Protein AF-A0A932D0V6-F1 (afdb_monomer)

Solvent-accessible surface area (backbone atoms only — not comparable to full-atom values): 9710 Å² total; per-residue (Å²): 139,84,83,83,80,82,81,81,79,79,81,85,66,82,75,79,81,77,83,69,86,73,83,61,62,88,63,63,63,62,24,34,44,41,56,35,46,32,45,41,44,76,74,48,19,47,53,93,58,14,42,35,91,90,36,85,55,42,32,50,27,53,70,45,30,67,93,70,82,57,85,90,52,41,68,46,78,65,49,71,70,41,49,50,51,30,48,56,33,46,35,64,28,35,39,83,35,63,94,60,5,53,64,57,27,31,43,22,23,60,92,64,67,29,34,93,43,71,64,22,77,76,69,75,57,75,44,81,28,68,44,79,82,38,68,52,53,42,42,48,41,31,40,52,71,69,69,49,69,53,60,96,80,61,59,72,72,60,71,79,72,135

Foldseek 3Di:
DDDDDDDDDPPPDDDPPDPPDDDQDDFDLLLCLFQQLQLCQVQPQACVAQCDPPHLQHAQAQLGRAPDDDPVCSRPGHDPVRSVVNVVSLSNQLPPAQLRRLNLQDQEFVVQVHDDHVVCVVPVDTGSHDHCPPSSSVSSRCRSVNNGDRPPPGDRHDDDDD

Sequence (162 aa):
MNRALALTVLLGGCAPASNDPVDVPMLDLAAFRCSVQPVLAKRCAFLACHGSALRPLRVYAPNRLRLGGEPTERDRPPSDVELEANYDRARALATGGPEEALLVRKPLDVTAGGLFHRGQEMFGGDDVFVSRDDPGYRLLVAWIEDEEHPPDDCVPTDEVGP

Structure (mmCIF, N/CA/C/O backbone):
data_AF-A0A932D0V6-F1
#
_entry.id   AF-A0A932D0V6-F1
#
loop_
_atom_site.group_PDB
_atom_site.id
_atom_site.type_symbol
_atom_site.label_atom_id
_atom_site.label_alt_id
_atom_site.label_comp_id
_atom_site.label_asym_id
_atom_site.label_entity_id
_atom_site.label_seq_id
_atom_site.pdbx_PDB_ins_code
_atom_site.Cartn_x
_atom_site.Cartn_y
_atom_site.Cartn_z
_atom_site.occupancy
_atom_site.B_iso_or_equiv
_atom_site.auth_seq_id
_atom_site.auth_comp_id
_atom_site.auth_asym_id
_atom_site.auth_atom_id
_atom_site.pdbx_PDB_model_num
ATOM 1 N N . MET A 1 1 ? -26.386 44.750 50.898 1.00 40.84 1 MET A N 1
ATOM 2 C CA . MET A 1 1 ? -25.600 43.501 50.784 1.00 40.84 1 MET A CA 1
ATOM 3 C C . MET A 1 1 ? -25.697 43.013 49.344 1.00 40.84 1 MET A C 1
ATOM 5 O O . MET A 1 1 ? -26.647 42.317 49.026 1.00 40.84 1 MET A O 1
ATOM 9 N N . ASN A 1 2 ? -24.763 43.406 48.472 1.00 39.69 2 ASN A N 1
ATOM 10 C CA . ASN A 1 2 ? -24.727 42.939 47.080 1.00 39.69 2 ASN A CA 1
ATOM 11 C C . ASN A 1 2 ? -23.552 41.975 46.922 1.00 39.69 2 ASN A C 1
ATOM 13 O O . ASN A 1 2 ? -22.397 42.388 46.998 1.00 39.69 2 ASN A O 1
ATOM 17 N N . ARG A 1 3 ? -23.850 40.687 46.740 1.00 52.91 3 ARG A N 1
ATOM 18 C CA . ARG A 1 3 ? -22.858 39.672 46.380 1.00 52.91 3 ARG A CA 1
ATOM 19 C C . ARG A 1 3 ? -22.730 39.654 44.860 1.00 52.91 3 ARG A C 1
ATOM 21 O O . ARG A 1 3 ? -23.667 39.257 44.176 1.00 52.91 3 ARG A O 1
ATOM 28 N N . ALA A 1 4 ? -21.590 40.106 44.348 1.00 52.50 4 ALA A N 1
ATOM 29 C CA . ALA A 1 4 ? -21.220 39.907 42.955 1.00 52.50 4 ALA A CA 1
ATOM 30 C C . ALA A 1 4 ? -20.883 38.423 42.744 1.00 52.50 4 ALA A C 1
ATOM 32 O O . ALA A 1 4 ? -20.001 37.882 43.411 1.00 52.50 4 ALA A O 1
ATOM 33 N N . LEU A 1 5 ? -21.617 37.765 41.848 1.00 56.97 5 LEU A N 1
ATOM 34 C CA . LEU A 1 5 ? -21.316 36.418 41.379 1.00 56.97 5 LEU A CA 1
ATOM 35 C C . LEU A 1 5 ? -20.252 36.550 40.279 1.00 56.97 5 LEU A C 1
ATOM 37 O O . LEU A 1 5 ? -20.529 37.106 39.218 1.00 56.97 5 LEU A O 1
ATOM 41 N N . ALA A 1 6 ? -19.028 36.097 40.542 1.00 52.78 6 ALA A N 1
ATOM 42 C CA . ALA A 1 6 ? -17.988 36.019 39.523 1.00 52.78 6 ALA A CA 1
ATOM 43 C C . ALA A 1 6 ? -18.230 34.768 38.666 1.00 52.78 6 ALA A C 1
ATOM 45 O O . ALA A 1 6 ? -18.163 33.645 39.161 1.00 52.78 6 ALA A O 1
ATOM 46 N N . LEU A 1 7 ? -18.552 34.977 37.390 1.00 62.50 7 LEU A N 1
ATOM 47 C CA . LEU A 1 7 ? -18.726 33.923 36.397 1.00 62.50 7 LEU A CA 1
ATOM 48 C C . LEU A 1 7 ? -17.346 33.552 35.834 1.00 62.50 7 LEU A C 1
ATOM 50 O O . LEU A 1 7 ? -16.771 34.298 35.042 1.00 62.50 7 LEU A O 1
ATOM 54 N N . THR A 1 8 ? -16.786 32.425 36.269 1.00 65.56 8 THR A N 1
ATOM 55 C CA . THR A 1 8 ? -15.531 31.893 35.724 1.00 65.56 8 THR A CA 1
ATOM 56 C C . THR A 1 8 ? -15.817 31.206 34.389 1.00 65.56 8 THR A C 1
ATOM 58 O O . THR A 1 8 ? -16.350 30.101 34.349 1.00 65.56 8 THR A O 1
ATOM 61 N N . VAL A 1 9 ? -15.480 31.872 33.285 1.00 65.62 9 VAL A N 1
ATOM 62 C CA . VAL A 1 9 ? -15.472 31.275 31.943 1.00 65.62 9 VAL A CA 1
ATOM 63 C C . VAL A 1 9 ? -14.278 30.322 31.863 1.00 65.62 9 VAL A C 1
ATOM 65 O O . VAL A 1 9 ? -13.128 30.756 31.877 1.00 65.62 9 VAL A O 1
ATOM 68 N N . LEU A 1 10 ? -14.548 29.017 31.815 1.00 63.00 10 LEU A N 1
ATOM 69 C CA . LEU A 1 10 ? -13.541 27.999 31.521 1.00 63.00 10 LEU A CA 1
ATOM 70 C C . LEU A 1 10 ? -13.122 28.138 30.052 1.00 63.00 10 LEU A C 1
ATOM 72 O O . LEU A 1 10 ? -13.896 27.861 29.138 1.00 63.00 10 LEU A O 1
ATOM 76 N N . LEU A 1 11 ? -11.885 28.587 29.846 1.00 61.69 11 LEU A N 1
ATOM 77 C CA . LEU A 1 11 ? -11.184 28.584 28.566 1.00 61.69 11 LEU A CA 1
ATOM 78 C C . LEU A 1 11 ? -10.918 27.131 28.139 1.00 61.69 11 LEU A C 1
ATOM 80 O O . LEU A 1 11 ? -9.845 26.588 28.387 1.00 61.69 11 LEU A O 1
ATOM 84 N N . GLY A 1 12 ? -11.896 26.492 27.496 1.00 60.19 12 GLY A N 1
ATOM 85 C CA . GLY A 1 12 ? -11.677 25.290 26.691 1.00 60.19 12 GLY A CA 1
ATOM 86 C C . GLY A 1 12 ? -10.935 25.664 25.409 1.00 60.19 12 GLY A C 1
ATOM 87 O O . GLY A 1 12 ? -11.544 25.774 24.350 1.00 60.19 12 GLY A O 1
ATOM 88 N N . GLY A 1 13 ? -9.641 25.966 25.525 1.00 64.94 13 GLY A N 1
ATOM 89 C CA . GLY A 1 13 ? -8.776 26.245 24.382 1.00 64.94 13 GLY A CA 1
ATOM 90 C C . GLY A 1 13 ? -8.432 24.961 23.630 1.00 64.94 13 GLY A C 1
ATOM 91 O O . GLY A 1 13 ? -8.242 23.915 24.249 1.00 64.94 13 GLY A O 1
ATOM 92 N N . CYS A 1 14 ? -8.349 25.043 22.300 1.00 70.44 14 CYS A N 1
ATOM 93 C CA . CYS A 1 14 ? -7.846 23.967 21.450 1.00 70.44 14 CYS A CA 1
ATOM 94 C C . CYS A 1 14 ? -6.512 23.451 22.003 1.00 70.44 14 CYS A C 1
ATOM 96 O O . CYS A 1 14 ? -5.567 24.230 22.144 1.00 70.44 14 CYS A O 1
ATOM 98 N N . ALA A 1 15 ? -6.424 22.153 22.300 1.00 69.12 15 ALA A N 1
ATOM 99 C CA . ALA A 1 15 ? -5.126 21.536 22.518 1.00 69.12 15 ALA A CA 1
ATOM 100 C C . ALA A 1 15 ? -4.288 21.754 21.244 1.00 69.12 15 ALA A C 1
ATOM 102 O O . ALA A 1 15 ? -4.819 21.568 20.142 1.00 69.12 15 ALA A O 1
ATOM 103 N N . PRO A 1 16 ? -3.022 22.191 21.351 1.00 64.81 16 PRO A N 1
ATOM 104 C CA . PRO A 1 16 ? -2.156 22.244 20.187 1.00 64.81 16 PRO A CA 1
ATOM 105 C C . PRO A 1 16 ? -2.057 20.826 19.623 1.00 64.81 16 PRO A C 1
ATOM 107 O O . PRO A 1 16 ? -1.659 19.904 20.332 1.00 64.81 16 PRO A O 1
ATOM 110 N N . ALA A 1 17 ? -2.456 20.644 18.364 1.00 64.88 17 ALA A N 1
ATOM 111 C CA . ALA A 1 17 ? -2.116 19.430 17.641 1.00 64.88 17 ALA A CA 1
ATOM 112 C C . ALA A 1 17 ? -0.587 19.379 17.582 1.00 64.88 17 ALA A C 1
ATOM 114 O O . ALA A 1 17 ? 0.043 20.287 17.032 1.00 64.88 17 ALA A O 1
ATOM 115 N N . SER A 1 18 ? 0.007 18.379 18.227 1.00 67.94 18 SER A N 1
ATOM 116 C CA . SER A 1 18 ? 1.441 18.163 18.117 1.00 67.94 18 SER A CA 1
ATOM 117 C C . SER A 1 18 ? 1.725 17.633 16.707 1.00 67.94 18 SER A C 1
ATOM 119 O O . SER A 1 18 ? 1.013 16.768 16.199 1.00 67.94 18 SER A O 1
ATOM 121 N N . ASN A 1 19 ? 2.727 18.216 16.049 1.00 70.06 19 ASN A N 1
ATOM 122 C CA . ASN A 1 19 ? 3.315 17.685 14.816 1.00 70.06 19 ASN A CA 1
ATOM 123 C C . ASN A 1 19 ? 4.571 16.877 15.165 1.00 70.06 19 ASN A C 1
ATOM 125 O O . ASN A 1 19 ? 5.554 16.903 14.419 1.00 70.06 19 ASN A O 1
ATOM 129 N N . ASP A 1 20 ? 4.582 16.246 16.340 1.00 79.31 20 ASP A N 1
ATOM 130 C CA . ASP A 1 20 ? 5.732 15.459 16.749 1.00 79.31 20 ASP A CA 1
ATOM 131 C C . ASP A 1 20 ? 5.888 14.282 15.777 1.00 79.31 20 ASP A C 1
ATOM 133 O O . ASP A 1 20 ? 4.886 13.704 15.337 1.00 79.31 20 ASP A O 1
ATOM 137 N N . PRO A 1 21 ? 7.126 13.937 15.389 1.00 75.75 21 PRO A N 1
ATOM 138 C CA . PRO A 1 21 ? 7.369 12.751 14.590 1.00 75.75 21 PRO A CA 1
ATOM 139 C C . PRO A 1 21 ? 6.74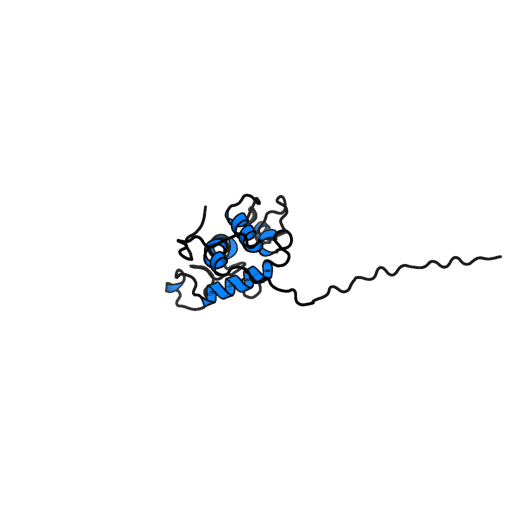4 11.528 15.265 1.00 75.75 21 PRO A C 1
ATOM 141 O O . PRO A 1 21 ? 6.986 11.271 16.442 1.00 75.75 21 PRO A O 1
ATOM 144 N N . VAL A 1 22 ? 5.939 10.786 14.510 1.00 77.44 22 VAL A N 1
ATOM 145 C CA . VAL A 1 22 ? 5.427 9.485 14.942 1.00 77.44 22 VAL A CA 1
ATOM 146 C C . VAL A 1 22 ? 6.460 8.433 14.568 1.00 77.44 22 VAL A C 1
ATOM 148 O O . VAL A 1 22 ? 6.976 8.442 13.445 1.00 77.44 22 VAL A O 1
ATOM 151 N N . ASP A 1 23 ? 6.746 7.522 15.494 1.00 84.81 23 ASP A N 1
ATOM 152 C CA . ASP A 1 23 ? 7.589 6.369 15.210 1.00 84.81 23 ASP A CA 1
ATOM 153 C C . ASP A 1 23 ? 6.920 5.494 14.146 1.00 84.81 23 ASP A C 1
ATOM 155 O O . ASP A 1 23 ? 5.807 4.989 14.313 1.00 84.81 23 ASP A O 1
ATOM 159 N N . VAL A 1 24 ? 7.604 5.337 13.015 1.00 88.31 24 VAL A N 1
ATOM 160 C CA . VAL A 1 24 ? 7.144 4.474 11.929 1.00 88.31 24 VAL A CA 1
ATOM 161 C C . VAL A 1 24 ? 7.545 3.040 12.265 1.00 88.31 24 VAL A C 1
ATOM 163 O O . VAL A 1 24 ? 8.741 2.796 12.463 1.00 88.31 24 VAL A O 1
ATOM 166 N N . PRO A 1 25 ? 6.599 2.084 12.296 1.00 88.06 25 PRO A N 1
ATOM 167 C CA . PRO A 1 25 ? 6.925 0.710 12.632 1.00 88.06 25 PRO A CA 1
ATOM 168 C C . PRO A 1 25 ? 7.926 0.127 11.627 1.00 88.06 25 PRO A C 1
ATOM 170 O O . PRO A 1 25 ? 7.943 0.467 10.435 1.00 88.06 25 PRO A O 1
ATOM 173 N N . MET A 1 26 ? 8.788 -0.749 12.130 1.00 91.69 26 MET A N 1
ATOM 174 C CA . MET A 1 26 ? 9.626 -1.609 11.307 1.00 91.69 26 MET A CA 1
ATOM 175 C C . MET A 1 26 ? 8.876 -2.928 11.144 1.00 91.69 26 MET A C 1
ATOM 177 O O . MET A 1 26 ? 8.845 -3.721 12.075 1.00 91.69 26 MET A O 1
ATOM 181 N N . LEU A 1 27 ? 8.226 -3.097 9.995 1.00 94.31 27 LEU A N 1
ATOM 182 C CA . LEU A 1 27 ? 7.437 -4.283 9.656 1.00 94.31 27 LEU A CA 1
ATOM 183 C C . LEU A 1 27 ? 8.275 -5.236 8.795 1.00 94.31 27 LEU A C 1
ATOM 185 O O . LEU A 1 27 ? 9.292 -4.834 8.226 1.00 94.31 27 LEU A O 1
ATOM 189 N N . ASP A 1 28 ? 7.865 -6.493 8.662 1.00 93.94 28 ASP A N 1
ATOM 190 C CA . ASP A 1 28 ? 8.629 -7.456 7.870 1.00 93.94 28 ASP A CA 1
ATOM 191 C C . ASP A 1 28 ? 8.633 -7.082 6.366 1.00 93.94 28 ASP A C 1
ATOM 193 O O . ASP A 1 28 ? 7.600 -7.055 5.688 1.00 93.94 28 ASP A O 1
ATOM 197 N N . LEU A 1 29 ? 9.821 -6.778 5.825 1.00 91.94 29 LEU A N 1
ATOM 198 C CA . LEU A 1 29 ? 10.030 -6.471 4.406 1.00 91.94 29 LEU A CA 1
ATOM 199 C C . LEU A 1 29 ? 9.846 -7.703 3.504 1.00 91.94 29 LEU A C 1
ATOM 201 O O . LEU A 1 29 ? 9.415 -7.561 2.358 1.00 91.94 29 LEU A O 1
ATOM 205 N N . ALA A 1 30 ? 10.178 -8.903 3.978 1.00 90.75 30 ALA A N 1
ATOM 206 C CA . ALA A 1 30 ? 9.958 -10.135 3.231 1.00 90.75 30 ALA A CA 1
ATOM 207 C C . ALA A 1 30 ? 8.456 -10.423 3.114 1.00 90.75 30 ALA A C 1
ATOM 209 O O . ALA A 1 30 ? 7.965 -10.598 1.997 1.00 90.75 30 ALA A O 1
ATOM 210 N N . ALA A 1 31 ? 7.710 -10.338 4.222 1.00 90.94 31 ALA A N 1
ATOM 211 C CA . ALA A 1 31 ? 6.247 -10.411 4.201 1.00 90.94 31 ALA A CA 1
ATOM 212 C C . ALA A 1 31 ? 5.638 -9.324 3.297 1.00 90.94 31 ALA A C 1
ATOM 214 O O . ALA A 1 31 ? 4.747 -9.600 2.492 1.00 90.94 31 ALA A O 1
ATOM 215 N N . PHE A 1 32 ? 6.177 -8.097 3.328 1.00 93.81 32 PHE A N 1
ATOM 216 C CA . PHE A 1 32 ? 5.737 -7.035 2.422 1.00 93.81 32 PHE A CA 1
ATOM 217 C C . PHE A 1 32 ? 5.902 -7.423 0.947 1.00 93.81 32 PHE A C 1
ATOM 219 O O . PHE A 1 32 ? 4.973 -7.272 0.153 1.00 93.81 32 PHE A O 1
ATOM 226 N N . ARG A 1 33 ? 7.084 -7.920 0.561 1.00 92.06 33 ARG A N 1
ATOM 227 C CA . ARG A 1 33 ? 7.392 -8.299 -0.828 1.00 92.06 33 ARG A CA 1
ATOM 228 C C . ARG A 1 33 ? 6.491 -9.426 -1.335 1.00 92.06 33 ARG A C 1
ATOM 230 O O . ARG A 1 33 ? 6.151 -9.425 -2.517 1.00 92.06 33 ARG A O 1
ATOM 237 N N . CYS A 1 34 ? 6.119 -10.346 -0.451 1.00 88.69 34 CYS A N 1
ATOM 238 C CA . CYS A 1 34 ? 5.371 -11.553 -0.781 1.00 88.69 34 CYS A CA 1
ATOM 239 C C . CYS A 1 34 ? 3.855 -11.369 -0.745 1.00 88.69 34 CYS A C 1
ATOM 241 O O . CYS A 1 34 ? 3.168 -11.794 -1.667 1.00 88.69 34 CYS A O 1
ATOM 243 N N . SER A 1 35 ? 3.343 -10.697 0.282 1.00 88.31 35 SER A N 1
ATOM 244 C CA . SER A 1 35 ? 1.908 -10.681 0.579 1.00 88.31 35 SER A CA 1
ATOM 245 C C . SER A 1 35 ? 1.278 -9.311 0.320 1.00 88.31 35 SER A C 1
ATOM 247 O O . SER A 1 35 ? 0.170 -9.216 -0.204 1.00 88.31 35 SER A O 1
ATOM 249 N N . VAL A 1 36 ? 1.992 -8.220 0.612 1.00 94.12 36 VAL A N 1
ATOM 250 C CA . VAL A 1 36 ? 1.435 -6.855 0.540 1.00 94.12 36 VAL A CA 1
ATOM 251 C C . VAL A 1 36 ? 1.632 -6.211 -0.827 1.00 94.12 36 VAL A C 1
ATOM 253 O O . VAL A 1 36 ? 0.697 -5.644 -1.398 1.00 94.12 36 VAL A O 1
ATOM 256 N N . GLN A 1 37 ? 2.840 -6.286 -1.384 1.00 94.94 37 GLN A N 1
ATOM 257 C CA . GLN A 1 37 ? 3.169 -5.675 -2.668 1.00 94.94 37 GLN A CA 1
ATOM 258 C C . GLN A 1 37 ? 2.236 -6.137 -3.803 1.00 94.94 37 GLN A C 1
ATOM 260 O O . GLN A 1 37 ? 1.811 -5.268 -4.572 1.00 94.94 37 GLN A O 1
ATOM 265 N N . PRO A 1 38 ? 1.871 -7.430 -3.936 1.00 92.38 38 PRO A N 1
ATOM 266 C CA . PRO A 1 38 ? 0.923 -7.853 -4.967 1.00 92.38 38 PRO A CA 1
ATOM 267 C C . PRO A 1 38 ? -0.456 -7.195 -4.814 1.00 92.38 38 PRO A C 1
ATOM 269 O O . PRO A 1 38 ? -1.013 -6.702 -5.798 1.00 92.38 38 PRO A O 1
ATOM 272 N N . VAL A 1 39 ? -0.967 -7.076 -3.581 1.00 94.38 39 VAL A N 1
ATOM 273 C CA . VAL A 1 39 ? -2.237 -6.386 -3.293 1.00 94.38 39 VAL A CA 1
ATOM 274 C C . VAL A 1 39 ? -2.159 -4.919 -3.724 1.00 94.38 39 VAL A C 1
ATOM 276 O O . VAL A 1 39 ? -3.026 -4.438 -4.461 1.00 94.38 39 VAL A O 1
ATOM 279 N N . LEU A 1 40 ? -1.090 -4.208 -3.342 1.00 95.88 40 LEU A N 1
ATOM 280 C CA . LEU A 1 40 ? -0.897 -2.801 -3.710 1.00 95.88 40 LEU A CA 1
ATOM 281 C C . LEU A 1 40 ? -0.740 -2.611 -5.226 1.00 95.88 40 LEU A C 1
ATOM 283 O O . LEU A 1 40 ? -1.302 -1.672 -5.797 1.00 95.88 40 LEU A O 1
ATOM 287 N N . ALA A 1 41 ? -0.002 -3.496 -5.897 1.00 93.75 41 ALA A N 1
ATOM 288 C CA . ALA A 1 41 ? 0.199 -3.450 -7.342 1.00 93.75 41 ALA A CA 1
ATOM 289 C C . ALA A 1 41 ? -1.124 -3.610 -8.108 1.00 93.75 41 ALA A C 1
ATOM 291 O O . ALA A 1 41 ? -1.405 -2.837 -9.032 1.00 93.75 41 ALA A O 1
ATOM 292 N N . LYS A 1 42 ? -1.955 -4.573 -7.699 1.00 91.25 42 LYS A N 1
ATOM 293 C CA . LYS A 1 42 ? -3.228 -4.880 -8.354 1.00 91.25 42 LYS A CA 1
ATOM 294 C C . LYS A 1 42 ? -4.296 -3.831 -8.074 1.00 91.25 42 LYS A C 1
ATOM 296 O O . LYS A 1 42 ? -4.964 -3.375 -9.003 1.00 91.25 42 LYS A O 1
ATOM 301 N N . ARG A 1 43 ? -4.445 -3.439 -6.807 1.00 92.00 43 ARG A N 1
ATOM 302 C CA . ARG A 1 43 ? -5.616 -2.690 -6.328 1.00 92.00 43 ARG A CA 1
ATOM 303 C C . ARG A 1 43 ? -5.356 -1.219 -6.029 1.00 92.00 43 ARG A C 1
ATOM 305 O O . ARG A 1 43 ? -6.302 -0.442 -5.958 1.00 92.00 43 ARG A O 1
ATOM 312 N N . CYS A 1 44 ? -4.098 -0.807 -5.878 1.00 94.44 44 CYS A N 1
ATOM 313 C CA . CYS A 1 44 ? -3.771 0.565 -5.483 1.00 94.44 44 CYS A CA 1
ATOM 314 C C . CYS A 1 44 ? -2.978 1.321 -6.552 1.00 94.44 44 CYS A C 1
ATOM 316 O O . CYS A 1 44 ? -3.179 2.520 -6.706 1.00 94.44 44 CYS A O 1
ATOM 318 N N . ALA A 1 45 ? -2.120 0.665 -7.338 1.00 94.62 45 ALA A N 1
ATOM 319 C CA . ALA A 1 45 ? -1.124 1.313 -8.202 1.00 94.62 45 ALA A CA 1
ATOM 320 C C . ALA A 1 45 ? -1.668 2.038 -9.460 1.00 94.62 45 ALA A C 1
ATOM 322 O O . ALA A 1 45 ? -0.947 2.237 -10.440 1.00 94.62 45 ALA A O 1
ATOM 323 N N . PHE A 1 46 ? -2.930 2.467 -9.468 1.00 90.31 46 PHE A N 1
ATOM 324 C CA . PHE A 1 46 ? -3.512 3.252 -10.554 1.00 90.31 46 PHE A CA 1
ATOM 325 C C . PHE A 1 46 ? -2.800 4.600 -10.710 1.00 90.31 46 PHE A C 1
ATOM 327 O O . PHE A 1 46 ? -2.746 5.406 -9.778 1.00 90.31 46 PHE A O 1
ATOM 334 N N . LEU A 1 47 ? -2.306 4.885 -11.920 1.00 91.44 47 LEU A N 1
ATOM 335 C CA . LEU A 1 47 ? -1.501 6.079 -12.210 1.00 91.44 47 LEU A CA 1
ATOM 336 C C . LEU A 1 47 ? -2.199 7.397 -11.846 1.00 91.44 47 LEU A C 1
ATOM 338 O O . LEU A 1 47 ? -1.543 8.319 -11.367 1.00 91.44 47 LEU A O 1
ATOM 342 N N . ALA A 1 48 ? -3.520 7.469 -12.027 1.00 88.19 48 ALA A N 1
ATOM 343 C CA . ALA A 1 48 ? -4.315 8.661 -11.728 1.00 88.19 48 ALA A CA 1
ATOM 344 C C . ALA A 1 48 ? -4.333 9.033 -10.231 1.00 88.19 48 ALA A C 1
ATOM 346 O O . ALA A 1 48 ? -4.490 10.208 -9.896 1.00 88.19 48 ALA A O 1
ATOM 347 N N . CYS A 1 49 ? -4.145 8.056 -9.337 1.00 90.19 49 CYS A N 1
ATOM 348 C CA . CYS A 1 49 ? -4.127 8.273 -7.891 1.00 90.19 49 CYS A CA 1
ATOM 349 C C . CYS A 1 49 ? -2.735 7.993 -7.314 1.00 90.19 49 CYS A C 1
ATOM 351 O O . CYS A 1 49 ? -2.036 8.929 -6.936 1.00 90.19 49 CYS A O 1
A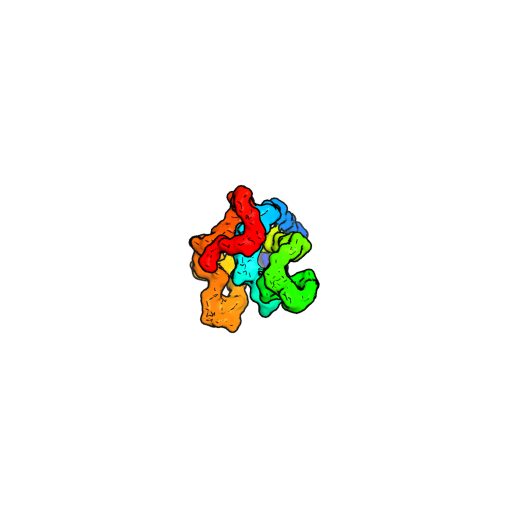TOM 353 N N . HIS A 1 50 ? -2.283 6.742 -7.308 1.00 96.12 50 HIS A N 1
ATOM 354 C CA . HIS A 1 50 ? -1.046 6.328 -6.635 1.00 96.12 50 HIS A CA 1
ATOM 355 C C . HIS A 1 50 ? 0.201 6.322 -7.538 1.00 96.12 50 HIS A C 1
ATOM 357 O O . HIS A 1 50 ? 1.264 5.867 -7.124 1.00 96.12 50 HIS A O 1
ATOM 363 N N . GLY A 1 51 ? 0.117 6.878 -8.752 1.00 93.69 51 GLY A N 1
ATOM 364 C CA . GLY A 1 51 ? 1.289 7.166 -9.594 1.00 93.69 51 GLY A CA 1
ATOM 365 C C . GLY A 1 51 ? 1.948 8.527 -9.319 1.00 93.69 51 GLY A C 1
ATOM 366 O O . GLY A 1 51 ? 3.038 8.805 -9.826 1.00 93.69 51 GLY A O 1
ATOM 367 N N . SER A 1 52 ? 1.307 9.391 -8.525 1.00 89.94 52 SER A N 1
ATOM 368 C CA . SER A 1 52 ? 1.726 10.782 -8.313 1.00 89.94 52 SER A CA 1
ATOM 369 C C . SER A 1 52 ? 2.626 10.958 -7.090 1.00 89.94 52 SER A C 1
ATOM 371 O O . SER A 1 52 ? 2.362 10.406 -6.026 1.00 89.94 52 SER A O 1
ATOM 373 N N . ALA A 1 53 ? 3.649 11.810 -7.212 1.00 89.50 53 ALA A N 1
ATOM 374 C CA . ALA A 1 53 ? 4.506 12.214 -6.093 1.00 89.50 53 ALA A CA 1
ATOM 375 C C . ALA A 1 53 ? 3.793 13.102 -5.054 1.00 89.50 53 ALA A C 1
ATOM 377 O O . ALA A 1 53 ? 4.324 13.320 -3.971 1.00 89.50 53 ALA A O 1
ATOM 378 N N . LEU A 1 54 ? 2.596 13.607 -5.370 1.00 89.88 54 LEU A N 1
ATOM 379 C CA . LEU A 1 54 ? 1.800 14.454 -4.474 1.00 89.88 54 LEU A CA 1
ATOM 380 C C . LEU A 1 54 ? 0.878 13.651 -3.544 1.00 89.88 54 LEU A C 1
ATOM 382 O O . LEU A 1 54 ? 0.154 14.242 -2.744 1.00 89.88 54 LEU A O 1
ATOM 386 N N . ARG A 1 55 ? 0.835 12.319 -3.673 1.00 90.44 55 ARG A N 1
ATOM 387 C CA . ARG A 1 55 ? 0.021 11.457 -2.810 1.00 90.44 55 ARG A CA 1
ATOM 388 C C . ARG A 1 55 ? 0.900 10.753 -1.771 1.00 90.44 55 ARG A C 1
ATOM 390 O O . ARG A 1 55 ? 2.004 10.342 -2.122 1.00 90.44 55 ARG A O 1
ATOM 397 N N . PRO A 1 56 ? 0.415 10.570 -0.526 1.00 92.88 56 PRO A N 1
ATOM 398 C CA . PRO A 1 56 ? 1.193 9.916 0.529 1.00 92.88 56 PRO A CA 1
ATOM 399 C C . PRO A 1 56 ? 1.635 8.493 0.171 1.00 92.88 56 PRO A C 1
ATOM 401 O O . PRO A 1 56 ? 2.778 8.127 0.427 1.00 92.88 56 PRO A O 1
ATOM 404 N N . LEU A 1 57 ? 0.750 7.724 -0.472 1.00 96.75 57 LEU A N 1
ATOM 405 C CA . LEU A 1 57 ? 1.062 6.405 -1.011 1.00 96.75 57 LEU A CA 1
ATOM 406 C C . LEU A 1 57 ? 1.345 6.528 -2.509 1.00 96.75 57 LEU A C 1
ATOM 408 O O . LEU A 1 57 ? 0.425 6.757 -3.296 1.00 96.75 57 LEU A O 1
ATOM 412 N N . ARG A 1 58 ? 2.606 6.370 -2.903 1.00 96.69 58 ARG A N 1
ATOM 413 C CA . ARG A 1 58 ? 3.025 6.241 -4.302 1.00 96.69 58 ARG A CA 1
ATOM 414 C C . ARG A 1 58 ? 3.488 4.807 -4.514 1.00 96.69 58 ARG A C 1
ATOM 416 O O . ARG A 1 58 ? 4.295 4.338 -3.720 1.00 96.69 58 ARG A O 1
ATOM 423 N N . VAL A 1 59 ? 2.978 4.136 -5.545 1.00 96.88 59 VAL A N 1
ATOM 424 C CA . VAL A 1 59 ? 3.211 2.700 -5.757 1.00 96.88 59 VAL A CA 1
ATOM 425 C C . VAL A 1 59 ? 3.812 2.448 -7.134 1.00 96.88 59 VAL A C 1
ATOM 427 O O . VAL A 1 59 ? 3.229 2.816 -8.156 1.00 96.88 59 VAL A O 1
ATOM 430 N N . TYR A 1 60 ? 4.967 1.791 -7.151 1.00 95.62 60 TYR A N 1
ATOM 431 C CA . TYR A 1 60 ? 5.603 1.253 -8.348 1.00 95.62 60 TYR A CA 1
ATOM 432 C C . TYR A 1 60 ? 5.133 -0.182 -8.606 1.00 95.62 60 TYR A C 1
ATOM 434 O O . TYR A 1 60 ? 5.097 -1.000 -7.686 1.00 95.62 60 TYR A O 1
ATOM 442 N N . ALA A 1 61 ? 4.769 -0.497 -9.849 1.00 94.31 61 ALA A N 1
ATOM 443 C CA . ALA A 1 61 ? 4.293 -1.828 -10.237 1.00 94.31 61 ALA A CA 1
ATOM 444 C C . ALA A 1 61 ? 4.420 -2.059 -11.759 1.00 94.31 61 ALA A C 1
ATOM 446 O O . ALA A 1 61 ? 4.471 -1.078 -12.517 1.00 94.31 61 ALA A O 1
ATOM 447 N N . PRO A 1 62 ? 4.432 -3.324 -12.230 1.00 91.69 62 PRO A N 1
ATOM 448 C CA . PRO A 1 62 ? 4.393 -3.647 -13.656 1.00 91.69 62 PRO A CA 1
ATOM 449 C C . PRO A 1 62 ? 3.228 -2.950 -14.360 1.00 91.69 62 PRO A C 1
ATOM 451 O O . PRO A 1 62 ? 2.118 -2.857 -13.838 1.00 91.69 62 PRO A O 1
ATOM 454 N N . ASN A 1 63 ? 3.492 -2.385 -15.537 1.00 90.69 63 ASN A N 1
ATOM 455 C CA . ASN A 1 63 ? 2.548 -1.601 -16.332 1.00 90.69 63 ASN A CA 1
ATOM 456 C C . ASN A 1 63 ? 1.917 -0.388 -15.615 1.00 90.69 63 ASN A C 1
ATOM 458 O O . ASN A 1 63 ? 0.988 0.231 -16.146 1.00 90.69 63 ASN A O 1
ATOM 462 N N . ARG A 1 64 ? 2.436 0.016 -14.452 1.00 93.12 64 ARG A N 1
ATOM 463 C CA . ARG A 1 64 ? 2.023 1.210 -13.701 1.00 93.12 64 ARG A CA 1
ATOM 464 C C . ARG A 1 64 ? 3.152 2.239 -13.702 1.00 93.12 64 ARG A C 1
ATOM 466 O O . ARG A 1 64 ? 3.806 2.436 -14.727 1.00 93.12 64 ARG A O 1
ATOM 473 N N . LEU A 1 65 ? 3.337 2.947 -12.590 1.00 94.12 65 LEU A N 1
ATOM 474 C CA . LEU A 1 65 ? 4.455 3.859 -12.404 1.00 94.12 65 LEU A CA 1
ATOM 475 C C . LEU A 1 65 ? 5.748 3.048 -12.282 1.00 94.12 65 LEU A C 1
ATOM 477 O O . LEU A 1 65 ? 5.790 2.101 -11.502 1.00 94.12 65 LEU A O 1
ATOM 481 N N . ARG A 1 66 ? 6.795 3.466 -13.001 1.00 94.00 66 ARG A N 1
ATOM 482 C CA . ARG A 1 66 ? 8.135 2.867 -12.958 1.00 94.00 66 ARG A CA 1
ATOM 483 C C . ARG A 1 66 ? 9.196 3.884 -12.561 1.00 94.00 66 ARG A C 1
ATOM 485 O O . ARG A 1 66 ? 9.104 5.055 -12.935 1.00 94.00 66 ARG A O 1
ATOM 492 N N . LEU A 1 67 ? 10.211 3.433 -11.834 1.00 92.44 67 LEU A N 1
ATOM 493 C CA . LEU A 1 67 ? 11.439 4.180 -11.602 1.00 92.44 67 LEU A CA 1
ATOM 494 C C . LEU A 1 67 ? 12.382 3.949 -12.793 1.00 92.44 67 LEU A C 1
ATOM 496 O O . LEU A 1 67 ? 13.185 3.020 -12.798 1.00 92.44 67 LEU A O 1
ATOM 500 N N . GLY A 1 68 ? 12.235 4.782 -13.826 1.00 88.81 68 GLY A N 1
ATOM 501 C CA . GLY A 1 68 ? 13.042 4.714 -15.049 1.00 88.81 68 GLY A CA 1
ATOM 502 C C . GLY A 1 68 ? 12.782 3.475 -15.919 1.00 88.81 68 GLY A C 1
ATOM 503 O O . GLY A 1 68 ? 11.782 2.771 -15.745 1.00 88.81 68 GLY A O 1
ATOM 504 N N . GLY A 1 69 ? 13.708 3.224 -16.848 1.00 86.81 69 GLY A N 1
ATOM 505 C CA . GLY A 1 69 ? 13.610 2.185 -17.878 1.00 86.81 69 GLY A CA 1
ATOM 506 C C . GLY A 1 69 ? 12.992 2.688 -19.183 1.00 86.81 69 GLY A C 1
ATOM 507 O O . GLY A 1 69 ? 12.437 3.789 -19.248 1.00 86.81 69 GLY A O 1
ATOM 508 N N . GLU A 1 70 ? 13.088 1.865 -20.220 1.00 90.94 70 GLU A N 1
ATOM 509 C CA . GLU A 1 70 ? 12.495 2.142 -21.523 1.00 90.94 70 GLU A CA 1
ATOM 510 C C . GLU A 1 70 ? 10.990 1.824 -21.531 1.00 90.94 70 GLU A C 1
ATOM 512 O O . GLU A 1 70 ? 10.523 0.946 -20.795 1.00 90.94 70 GLU A O 1
ATOM 517 N N . PRO A 1 71 ? 10.184 2.475 -22.393 1.00 86.94 71 PRO A N 1
ATOM 518 C CA . PRO A 1 71 ? 8.752 2.191 -22.497 1.00 86.94 71 PRO A CA 1
ATOM 519 C C . PRO A 1 71 ? 8.414 0.711 -22.743 1.00 86.94 71 PRO A C 1
ATOM 521 O O . PRO A 1 71 ? 7.363 0.244 -22.303 1.00 86.94 71 PRO 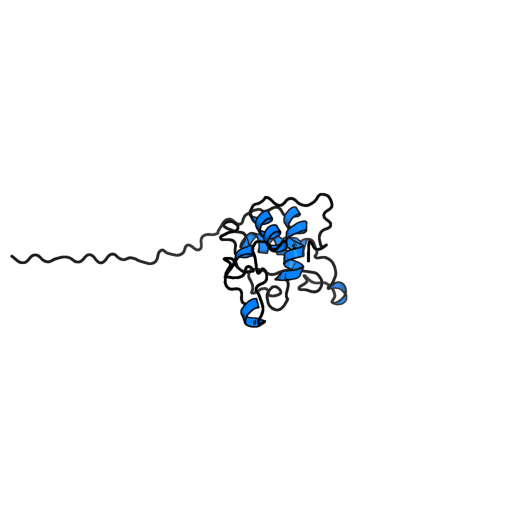A O 1
ATOM 524 N N . THR A 1 72 ? 9.300 -0.030 -23.415 1.00 90.88 72 THR A N 1
ATOM 525 C CA . THR A 1 72 ? 9.164 -1.471 -23.690 1.00 90.88 72 THR A CA 1
ATOM 526 C C . THR A 1 72 ? 9.338 -2.347 -22.453 1.00 90.88 72 THR A C 1
ATOM 528 O O . THR A 1 72 ? 8.917 -3.497 -22.456 1.00 90.88 72 THR A O 1
ATOM 531 N N . GLU A 1 73 ? 9.928 -1.818 -21.384 1.00 88.00 73 GLU A N 1
ATOM 532 C CA . GLU A 1 73 ? 10.218 -2.549 -20.149 1.00 88.00 73 GLU A CA 1
ATOM 533 C C . GLU A 1 73 ? 9.163 -2.301 -19.071 1.00 88.00 73 GLU A C 1
ATOM 535 O O . GLU A 1 73 ? 9.323 -2.727 -17.930 1.00 88.00 73 GLU A O 1
ATOM 540 N N . ARG A 1 74 ? 8.067 -1.603 -19.391 1.00 87.06 74 ARG A N 1
ATOM 541 C CA . ARG A 1 74 ? 7.067 -1.203 -18.393 1.00 87.06 74 ARG A CA 1
ATOM 542 C C . ARG A 1 74 ? 6.478 -2.369 -17.606 1.00 87.06 74 ARG A C 1
ATOM 544 O O . ARG A 1 74 ? 6.105 -2.149 -16.454 1.00 87.06 74 ARG A O 1
ATOM 551 N N . ASP A 1 75 ? 6.438 -3.566 -18.180 1.00 88.81 75 ASP A N 1
ATOM 552 C CA . ASP A 1 75 ? 5.903 -4.781 -17.558 1.00 88.81 75 ASP A CA 1
ATOM 553 C C . ASP A 1 75 ? 6.935 -5.603 -16.764 1.00 88.81 75 ASP A C 1
ATOM 555 O O . ASP A 1 75 ? 6.599 -6.631 -16.190 1.00 88.81 75 ASP A O 1
ATOM 559 N N . ARG A 1 76 ? 8.205 -5.173 -16.684 1.00 89.25 76 ARG A N 1
ATOM 560 C CA . ARG A 1 76 ? 9.201 -5.900 -15.875 1.00 89.25 76 ARG A CA 1
ATOM 561 C C . ARG A 1 76 ? 8.772 -5.939 -14.394 1.00 89.25 76 ARG A C 1
ATOM 563 O O . ARG A 1 76 ? 8.161 -4.967 -13.937 1.00 89.25 76 ARG A O 1
ATOM 570 N N . PRO A 1 77 ? 9.160 -6.948 -13.601 1.00 88.44 77 PRO A N 1
ATOM 571 C CA . PRO A 1 77 ? 8.995 -6.899 -12.148 1.00 88.44 77 PRO A CA 1
ATOM 572 C C . PRO A 1 77 ? 9.567 -5.599 -11.539 1.00 88.44 77 PRO A C 1
ATOM 574 O O . PRO A 1 77 ? 10.511 -5.021 -12.103 1.00 88.44 77 PRO A O 1
ATOM 577 N N . PRO A 1 78 ? 9.007 -5.072 -10.434 1.00 90.44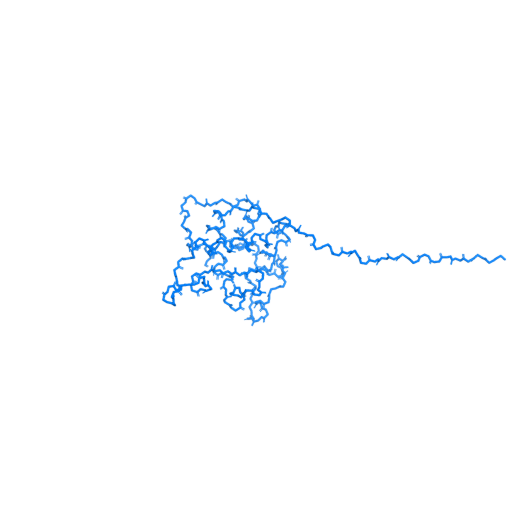 78 PRO A N 1
ATOM 578 C CA . PRO A 1 78 ? 9.605 -3.946 -9.720 1.00 90.44 78 PRO A CA 1
ATOM 579 C C . PRO A 1 78 ? 11.046 -4.269 -9.303 1.00 90.44 78 PRO A C 1
ATOM 581 O O . PRO A 1 78 ? 11.335 -5.388 -8.890 1.00 90.44 78 PRO A O 1
ATOM 584 N N . SER A 1 79 ? 11.956 -3.303 -9.423 1.00 92.44 79 SER A N 1
ATOM 585 C CA . SER A 1 79 ? 13.314 -3.443 -8.887 1.00 92.44 79 SER A CA 1
ATOM 586 C C . SER A 1 79 ? 13.313 -3.388 -7.356 1.00 92.44 79 SER A C 1
ATOM 588 O O . SER A 1 79 ? 12.354 -2.909 -6.754 1.00 92.44 79 SER A O 1
ATOM 590 N N . ASP A 1 80 ? 14.413 -3.790 -6.714 1.00 93.19 80 ASP A N 1
ATOM 591 C CA . ASP A 1 80 ? 14.550 -3.688 -5.253 1.00 93.19 80 ASP A CA 1
ATOM 592 C C . ASP A 1 80 ? 14.315 -2.266 -4.729 1.00 93.19 80 ASP A C 1
ATOM 594 O O . ASP A 1 80 ? 13.623 -2.090 -3.733 1.00 93.19 80 ASP A O 1
ATOM 598 N N . VAL A 1 81 ? 14.809 -1.249 -5.441 1.00 95.56 81 VAL A N 1
ATOM 599 C CA . VAL A 1 81 ? 14.604 0.164 -5.076 1.00 95.56 81 VAL A CA 1
ATOM 600 C C . VAL A 1 81 ? 13.129 0.568 -5.195 1.00 95.56 81 VAL A C 1
ATOM 602 O O . VAL A 1 81 ? 12.628 1.338 -4.380 1.00 95.56 81 VAL A O 1
ATOM 605 N N . GLU A 1 82 ? 12.412 0.056 -6.201 1.00 95.69 82 GLU A N 1
ATOM 606 C CA . GLU A 1 82 ? 10.966 0.273 -6.338 1.00 95.69 82 GLU A CA 1
ATOM 607 C C . GLU A 1 82 ? 10.194 -0.408 -5.192 1.00 95.69 82 GLU A C 1
ATOM 609 O O . GLU A 1 82 ? 9.276 0.194 -4.634 1.00 95.69 82 GLU A O 1
ATOM 614 N N . LEU A 1 83 ? 10.586 -1.631 -4.815 1.00 95.62 83 LEU A N 1
ATOM 615 C CA . LEU A 1 83 ? 9.978 -2.390 -3.716 1.00 95.62 83 LEU A CA 1
ATOM 616 C C . LEU A 1 83 ? 10.233 -1.744 -2.352 1.00 95.62 83 LEU A C 1
ATOM 618 O O . LEU A 1 83 ? 9.303 -1.616 -1.562 1.00 95.62 83 LEU A O 1
ATOM 622 N N . GLU A 1 84 ? 11.459 -1.302 -2.085 1.00 96.31 84 GLU A N 1
ATOM 623 C CA . GLU A 1 84 ? 11.827 -0.619 -0.842 1.00 96.31 84 GLU A CA 1
ATOM 624 C C . GLU A 1 84 ? 11.104 0.728 -0.715 1.00 96.31 84 GLU A C 1
ATOM 626 O O . GLU A 1 84 ? 10.544 1.043 0.334 1.00 96.31 84 GLU A O 1
ATOM 631 N N . ALA A 1 85 ? 10.989 1.479 -1.817 1.00 97.00 85 ALA A N 1
ATOM 632 C CA . ALA A 1 85 ? 10.203 2.707 -1.836 1.00 97.00 85 ALA A CA 1
ATOM 633 C C . ALA A 1 85 ? 8.710 2.454 -1.561 1.00 97.00 85 ALA A C 1
ATOM 635 O O . ALA A 1 85 ? 8.079 3.246 -0.860 1.00 97.00 85 ALA A O 1
ATOM 636 N N . ASN A 1 86 ? 8.131 1.374 -2.097 1.00 97.62 86 ASN A N 1
ATOM 637 C CA . ASN A 1 86 ? 6.750 1.006 -1.788 1.00 97.62 86 ASN A CA 1
ATOM 638 C C . ASN A 1 86 ? 6.598 0.599 -0.314 1.00 97.62 86 ASN A C 1
ATOM 640 O O . ASN A 1 86 ? 5.659 1.059 0.338 1.00 97.62 86 ASN A O 1
ATOM 644 N N . TYR A 1 87 ? 7.530 -0.203 0.209 1.00 97.75 87 TYR A N 1
ATOM 645 C CA . TYR A 1 87 ? 7.567 -0.639 1.607 1.00 97.75 87 TYR A CA 1
ATOM 646 C C . TYR A 1 87 ? 7.592 0.555 2.565 1.00 97.75 87 TYR A C 1
ATOM 648 O O . TYR A 1 87 ? 6.733 0.658 3.440 1.00 97.75 87 TYR A O 1
ATOM 656 N N . ASP A 1 88 ? 8.496 1.514 2.347 1.00 97.19 88 ASP A N 1
ATOM 657 C CA . ASP A 1 88 ? 8.616 2.709 3.186 1.00 97.19 88 ASP A CA 1
ATOM 658 C C . ASP A 1 88 ? 7.333 3.546 3.217 1.00 97.19 88 ASP A C 1
ATOM 660 O 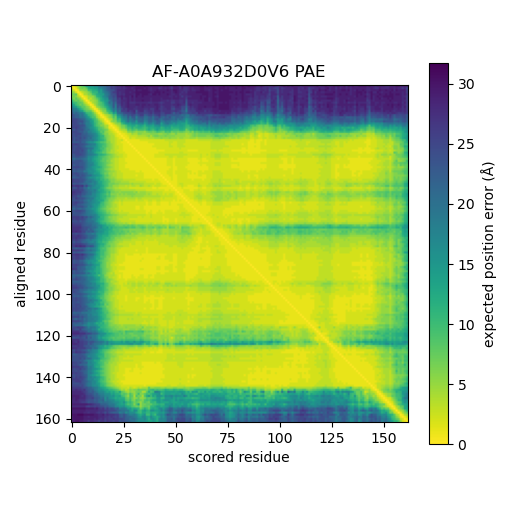O . ASP A 1 88 ? 6.930 4.059 4.264 1.00 97.19 88 ASP A O 1
ATOM 664 N N . ARG A 1 89 ? 6.659 3.679 2.072 1.00 97.12 89 ARG A N 1
ATOM 665 C CA . ARG A 1 89 ? 5.393 4.419 1.986 1.00 97.12 89 ARG A CA 1
ATOM 666 C C . ARG A 1 89 ? 4.245 3.662 2.639 1.00 97.12 89 ARG A C 1
ATOM 668 O O . ARG A 1 89 ? 3.408 4.295 3.278 1.00 97.12 89 ARG A O 1
ATOM 675 N N . ALA A 1 90 ? 4.204 2.341 2.489 1.00 97.75 90 ALA A N 1
ATOM 676 C CA . ALA A 1 90 ? 3.189 1.502 3.108 1.00 97.75 90 ALA A CA 1
ATOM 677 C C . ALA A 1 90 ? 3.317 1.513 4.637 1.00 97.75 90 ALA A C 1
ATOM 679 O O . ALA A 1 90 ? 2.344 1.832 5.317 1.00 97.75 90 ALA A O 1
ATOM 680 N N . ARG A 1 91 ? 4.519 1.279 5.185 1.00 96.75 91 ARG A N 1
ATOM 681 C CA . ARG A 1 91 ? 4.731 1.251 6.644 1.00 96.75 91 ARG A CA 1
ATOM 682 C C . ARG A 1 91 ? 4.482 2.608 7.307 1.00 96.75 91 ARG A C 1
ATOM 684 O O . ARG A 1 91 ? 3.965 2.666 8.416 1.00 96.75 91 ARG A O 1
ATOM 691 N N . ALA A 1 92 ? 4.748 3.711 6.603 1.00 95.44 92 ALA A N 1
ATOM 692 C CA . ALA A 1 92 ? 4.404 5.053 7.078 1.00 95.44 92 ALA A CA 1
ATOM 693 C C . ALA A 1 92 ? 2.885 5.286 7.205 1.00 95.44 92 ALA A C 1
ATOM 695 O O . ALA A 1 92 ? 2.465 6.175 7.938 1.00 95.44 92 ALA A O 1
ATOM 696 N N . LEU A 1 93 ? 2.058 4.507 6.501 1.00 96.44 93 LEU A N 1
ATOM 697 C CA . LEU A 1 93 ? 0.594 4.546 6.599 1.00 96.44 93 LEU A CA 1
ATOM 698 C C . LEU A 1 93 ? 0.018 3.413 7.465 1.00 96.44 93 LEU A C 1
ATOM 700 O O . LEU A 1 93 ? -1.200 3.344 7.631 1.00 96.44 93 LEU A O 1
ATOM 704 N N . ALA A 1 94 ? 0.881 2.554 8.010 1.00 96.31 94 ALA A N 1
ATOM 705 C CA . ALA A 1 94 ? 0.554 1.444 8.905 1.00 96.31 94 ALA A CA 1
ATOM 706 C C . ALA A 1 94 ? 0.656 1.812 10.403 1.00 96.31 94 ALA A C 1
ATOM 708 O O . ALA A 1 94 ? 0.521 0.952 11.268 1.00 96.31 94 ALA A O 1
ATOM 709 N N . THR A 1 95 ? 0.924 3.078 10.732 1.00 92.88 95 THR A N 1
ATOM 710 C CA . THR A 1 95 ? 1.092 3.551 12.115 1.00 92.88 95 THR A CA 1
ATOM 711 C C . THR A 1 95 ? -0.202 3.429 12.928 1.00 92.88 95 THR A C 1
ATOM 713 O O . THR A 1 95 ? -1.274 3.722 12.399 1.00 92.88 95 THR A O 1
ATOM 716 N N . GLY A 1 96 ? -0.095 3.084 14.217 1.00 90.50 96 GLY A N 1
ATOM 717 C CA . GLY A 1 96 ? -1.234 3.025 15.152 1.00 90.50 96 GLY A CA 1
ATOM 718 C C . GLY A 1 96 ? -2.015 1.700 15.155 1.00 90.50 96 GLY A C 1
ATOM 719 O O . GLY A 1 96 ? -2.995 1.569 15.879 1.00 90.50 96 GLY A O 1
ATOM 720 N N . GLY A 1 97 ? -1.581 0.702 14.376 1.00 91.44 97 GLY A N 1
ATOM 721 C CA . GLY A 1 97 ? -2.273 -0.586 14.243 1.00 91.44 97 GLY A CA 1
ATOM 722 C C . GLY A 1 97 ? -3.484 -0.530 13.296 1.00 91.44 97 GLY A C 1
ATOM 723 O O . GLY A 1 97 ? -3.830 0.544 12.799 1.00 91.44 97 GLY A O 1
ATOM 724 N N . PRO A 1 98 ? -4.151 -1.663 13.004 1.00 94.19 98 PRO A N 1
ATOM 725 C CA . PRO A 1 98 ? -5.113 -1.757 11.897 1.00 94.19 98 PRO A CA 1
ATOM 726 C C . PRO A 1 98 ? -6.333 -0.834 12.000 1.00 94.19 98 PRO A C 1
ATOM 728 O O . PRO A 1 98 ? -6.857 -0.379 10.984 1.00 94.19 98 PRO A O 1
ATOM 731 N N . GLU A 1 99 ? -6.796 -0.527 13.212 1.00 94.56 99 GLU A N 1
ATOM 732 C CA . GLU A 1 99 ? -7.965 0.342 13.402 1.00 94.56 99 GLU A CA 1
ATOM 733 C C . GLU A 1 99 ? -7.661 1.829 13.152 1.00 94.56 99 GLU A C 1
ATOM 735 O O . GLU A 1 99 ? -8.580 2.597 12.854 1.00 94.56 99 GLU A O 1
ATOM 740 N N . GLU A 1 100 ? -6.389 2.232 13.207 1.00 94.38 100 GLU A N 1
ATOM 741 C CA . GLU A 1 100 ? -5.934 3.611 12.976 1.00 94.38 100 GLU A CA 1
ATOM 742 C C . GLU A 1 100 ? -5.209 3.773 11.630 1.00 94.38 100 GLU A C 1
ATOM 744 O O . GLU A 1 100 ? -5.260 4.839 11.005 1.00 94.38 100 GLU A O 1
ATOM 749 N N . ALA A 1 101 ? -4.569 2.705 11.151 1.00 96.19 101 ALA A N 1
ATOM 750 C CA . ALA A 1 101 ? -3.724 2.695 9.971 1.00 96.19 101 ALA A CA 1
ATOM 751 C C . ALA A 1 101 ? -4.488 3.105 8.707 1.00 96.19 101 ALA A C 1
ATOM 753 O O . ALA A 1 101 ? -5.371 2.405 8.197 1.00 96.19 101 ALA A O 1
ATOM 754 N N . LEU A 1 102 ? -4.073 4.227 8.117 1.00 96.62 102 LEU A N 1
ATOM 755 C CA . LEU A 1 102 ? -4.635 4.723 6.862 1.00 96.62 102 LEU A CA 1
ATOM 756 C C . LEU A 1 102 ? -4.456 3.738 5.702 1.00 96.62 102 LEU A C 1
ATOM 758 O O . LEU A 1 102 ? -5.248 3.795 4.760 1.00 96.62 102 LEU A O 1
ATOM 762 N N . LEU A 1 103 ? -3.452 2.856 5.768 1.00 97.25 103 LEU A N 1
ATOM 763 C CA . LEU A 1 103 ? -3.195 1.829 4.758 1.00 97.25 103 LEU A CA 1
ATOM 764 C C . LEU A 1 103 ? -4.380 0.870 4.572 1.00 97.25 103 LEU A C 1
ATOM 766 O O . LEU A 1 103 ? -4.638 0.473 3.441 1.00 97.25 103 LEU A O 1
ATOM 770 N N . VAL A 1 104 ? -5.116 0.544 5.640 1.00 97.50 104 VAL A N 1
ATOM 771 C CA . VAL A 1 104 ? -6.285 -0.360 5.600 1.00 97.50 104 VAL A CA 1
ATOM 772 C C . VAL A 1 104 ? -7.604 0.380 5.778 1.00 97.50 104 VAL A C 1
ATOM 774 O O . VAL A 1 104 ? -8.605 0.014 5.169 1.00 97.50 104 VAL A O 1
ATOM 777 N N . ARG A 1 105 ? -7.610 1.484 6.532 1.00 97.38 105 ARG A N 1
ATOM 778 C CA . ARG A 1 105 ? -8.822 2.267 6.792 1.00 97.38 105 ARG A CA 1
ATOM 779 C C . ARG A 1 105 ? -9.321 3.022 5.567 1.00 97.38 105 ARG A C 1
ATOM 781 O O . ARG A 1 105 ? -10.524 3.073 5.362 1.00 97.38 105 ARG A O 1
ATOM 788 N N . LYS A 1 106 ? -8.436 3.630 4.765 1.00 95.69 106 LYS A N 1
ATOM 789 C CA . LYS A 1 106 ? -8.858 4.358 3.554 1.00 95.69 106 LYS A CA 1
ATOM 790 C C . LYS A 1 106 ? -9.431 3.450 2.464 1.00 95.69 106 LYS A C 1
ATOM 792 O O . LYS A 1 106 ? -10.469 3.813 1.949 1.00 95.69 106 LYS A O 1
ATOM 797 N N . PRO A 1 107 ? -8.805 2.330 2.074 1.00 95.31 107 PRO A N 1
ATOM 798 C CA . PRO A 1 107 ? -9.349 1.508 0.992 1.00 95.31 107 PRO A CA 1
ATOM 799 C C . PRO A 1 107 ? -10.576 0.669 1.391 1.00 95.31 107 PRO A C 1
ATOM 801 O O . PRO A 1 107 ? -11.150 0.014 0.526 1.00 95.31 107 PRO A O 1
ATOM 804 N N . LEU A 1 108 ? -10.950 0.631 2.674 1.00 97.19 108 LEU A N 1
ATOM 805 C CA . LEU A 1 108 ? -12.122 -0.096 3.159 1.00 97.19 108 LEU A CA 1
ATOM 806 C C . LEU A 1 108 ? -13.386 0.762 3.040 1.00 97.19 108 LEU A C 1
ATOM 808 O O . LEU A 1 108 ? -13.379 1.943 3.382 1.00 97.19 108 LEU A O 1
ATOM 812 N N . ASP A 1 109 ? -14.488 0.141 2.633 1.00 95.62 109 ASP A N 1
ATOM 813 C CA . ASP A 1 109 ? -15.792 0.788 2.569 1.00 95.62 109 ASP A CA 1
ATOM 814 C C . ASP A 1 109 ? -16.223 1.340 3.941 1.00 95.62 109 ASP A C 1
ATOM 816 O O . ASP A 1 109 ? -16.033 0.725 4.999 1.00 95.62 109 ASP A O 1
ATOM 820 N N . VAL A 1 110 ? -16.837 2.523 3.937 1.00 94.69 110 VAL A N 1
ATOM 821 C CA . VAL A 1 110 ? -17.262 3.220 5.161 1.00 94.69 110 VAL A CA 1
ATOM 822 C C . VAL A 1 110 ? -18.289 2.430 5.979 1.00 94.69 110 VAL A C 1
ATOM 824 O O . VAL A 1 110 ? -18.305 2.547 7.204 1.00 94.69 110 VAL A O 1
ATOM 827 N N . THR A 1 111 ? -19.112 1.591 5.344 1.00 94.50 111 THR A N 1
ATOM 828 C CA . THR A 1 111 ? -20.088 0.723 6.025 1.00 94.50 111 THR A CA 1
ATOM 829 C C . THR A 1 111 ? -19.429 -0.474 6.713 1.00 94.50 111 THR A C 1
ATOM 831 O O . THR A 1 111 ? -19.939 -0.948 7.726 1.00 94.50 111 THR A O 1
ATOM 834 N N . ALA A 1 112 ? -18.250 -0.894 6.242 1.00 96.12 112 ALA A N 1
ATOM 835 C CA . ALA A 1 112 ? -17.387 -1.884 6.891 1.00 96.12 112 ALA A CA 1
ATOM 836 C C . ALA A 1 112 ? -16.434 -1.258 7.935 1.00 96.12 112 ALA A C 1
ATOM 838 O O . ALA A 1 112 ? -15.557 -1.929 8.491 1.00 96.12 112 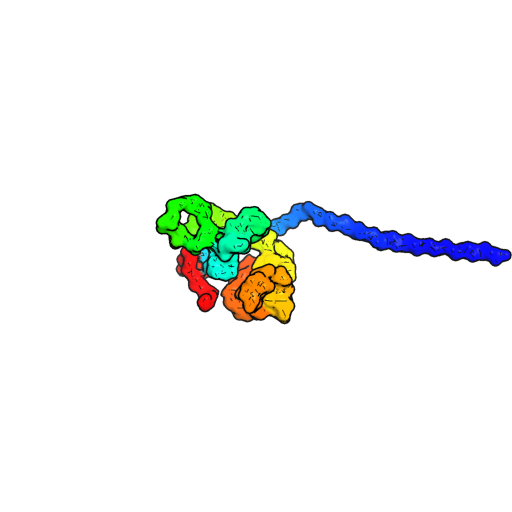ALA A O 1
ATOM 839 N N . GLY A 1 113 ? -16.615 0.035 8.225 1.00 95.31 113 GLY A N 1
ATOM 840 C CA . GLY A 1 113 ? -15.821 0.782 9.191 1.00 95.31 113 GLY A CA 1
ATOM 841 C C . GLY A 1 113 ? -14.558 1.400 8.602 1.00 95.31 113 GLY A C 1
ATOM 842 O O . GLY A 1 113 ? -13.628 1.649 9.356 1.00 95.31 113 GLY A O 1
ATOM 843 N N . GLY A 1 114 ? -14.484 1.635 7.293 1.00 96.25 114 GLY A N 1
ATOM 844 C CA . GLY A 1 114 ? -13.377 2.355 6.671 1.00 96.25 114 GLY A CA 1
ATOM 845 C C . GLY A 1 114 ? -13.475 3.881 6.768 1.00 96.25 114 GLY A C 1
ATOM 846 O O . GLY A 1 114 ? -14.075 4.441 7.690 1.00 96.25 114 GLY A O 1
ATOM 847 N N . LEU A 1 115 ? -12.827 4.574 5.836 1.00 95.31 115 LEU A N 1
ATOM 848 C CA . LEU A 1 115 ? -12.765 6.031 5.727 1.00 95.31 115 LEU A CA 1
ATOM 849 C C . LEU A 1 115 ? -13.003 6.442 4.280 1.00 95.31 115 LEU A C 1
ATOM 851 O O . LEU A 1 115 ? -12.661 5.713 3.364 1.00 95.31 115 LEU A O 1
ATOM 855 N N . PHE A 1 116 ? -13.486 7.668 4.073 1.00 92.00 116 PHE A N 1
ATOM 856 C CA . PHE A 1 116 ? -13.691 8.183 2.723 1.00 92.00 116 PHE A CA 1
ATOM 857 C C . PHE A 1 116 ? -12.422 8.083 1.858 1.00 92.00 116 PHE A C 1
ATOM 859 O O . PHE A 1 116 ? -11.360 8.646 2.182 1.00 92.00 116 PHE A O 1
ATOM 866 N N . HIS A 1 117 ? -12.585 7.443 0.702 1.00 92.00 117 HIS A N 1
ATOM 867 C CA . HIS A 1 117 ? -11.562 7.296 -0.310 1.00 92.00 117 HIS A CA 1
ATOM 868 C C . HIS A 1 117 ? -12.088 7.718 -1.679 1.00 92.00 117 HIS A C 1
ATOM 870 O O . HIS A 1 117 ? -13.032 7.179 -2.247 1.00 92.00 117 HIS A O 1
ATOM 876 N N . ARG A 1 118 ? -11.433 8.746 -2.225 1.00 88.50 118 ARG A N 1
ATOM 877 C CA . ARG A 1 118 ? -11.904 9.508 -3.390 1.00 88.50 118 ARG A CA 1
ATOM 878 C C . ARG A 1 118 ? -12.149 8.667 -4.651 1.00 88.50 118 ARG A C 1
ATOM 880 O O . ARG A 1 118 ? -12.840 9.139 -5.549 1.00 88.50 118 ARG A O 1
ATOM 887 N N . GLY A 1 119 ? -11.570 7.468 -4.748 1.00 82.31 119 GLY A N 1
ATOM 888 C CA . GLY A 1 119 ? -11.805 6.566 -5.878 1.00 82.31 119 GLY A CA 1
ATOM 889 C C . GLY A 1 119 ? -13.289 6.241 -6.064 1.00 82.31 119 GLY A C 1
ATOM 890 O O . GLY A 1 119 ? -13.784 6.334 -7.185 1.00 82.31 119 GLY A O 1
ATOM 891 N N . GLN A 1 120 ? -14.000 5.977 -4.966 1.00 81.00 120 GLN A N 1
ATOM 892 C CA . GLN A 1 120 ? -15.419 5.621 -4.965 1.00 81.00 120 GLN A CA 1
ATOM 893 C C . GLN A 1 120 ? -16.282 6.692 -5.660 1.00 81.00 120 GLN A C 1
ATOM 895 O O . GLN A 1 120 ? -16.994 6.412 -6.623 1.00 81.00 120 GLN A O 1
ATOM 900 N N . GLU A 1 121 ? -16.148 7.950 -5.225 1.00 85.12 121 GLU A N 1
ATOM 901 C CA . GLU A 1 121 ? -16.874 9.101 -5.781 1.00 85.12 121 GLU A CA 1
ATOM 902 C C . GLU A 1 121 ? -16.534 9.338 -7.261 1.00 85.12 121 GLU A C 1
ATOM 904 O O . GLU A 1 121 ? -17.414 9.619 -8.071 1.00 85.12 121 GLU A O 1
ATOM 909 N N . MET A 1 122 ? -15.251 9.237 -7.624 1.00 82.62 122 MET A N 1
ATOM 910 C CA . MET A 1 122 ? -14.778 9.610 -8.958 1.00 82.62 122 MET A CA 1
ATOM 911 C C . MET A 1 122 ? -15.157 8.592 -10.040 1.00 82.62 122 MET A C 1
ATOM 913 O O . MET A 1 122 ? -15.317 8.978 -11.199 1.00 82.62 122 MET A O 1
ATOM 917 N N . PHE A 1 123 ? -15.272 7.312 -9.681 1.00 81.50 123 PHE A N 1
ATOM 918 C CA . PHE A 1 123 ? -15.508 6.224 -10.634 1.00 81.50 123 PHE A CA 1
ATOM 919 C C . PHE A 1 123 ? -16.885 5.559 -10.493 1.00 81.50 123 PHE A C 1
ATOM 921 O O . PHE A 1 123 ? -17.231 4.735 -11.336 1.00 81.50 123 PHE A O 1
ATOM 928 N N . GLY A 1 124 ? -17.690 5.950 -9.498 1.00 73.69 124 GLY A N 1
ATOM 929 C CA . GLY A 1 124 ? -19.087 5.524 -9.370 1.00 73.69 124 GLY A CA 1
ATOM 930 C C . GLY A 1 124 ? -19.262 4.036 -9.053 1.00 73.69 124 GLY A C 1
ATOM 931 O O . GLY A 1 124 ? -20.168 3.408 -9.596 1.00 73.69 124 GLY A O 1
ATOM 932 N N . GLY A 1 125 ? -18.396 3.478 -8.204 1.00 80.75 125 GLY A N 1
ATOM 933 C CA . GLY A 1 125 ? -18.412 2.068 -7.804 1.00 80.75 125 GLY A CA 1
ATOM 934 C C . GLY A 1 125 ? -18.169 1.880 -6.309 1.00 80.75 125 GLY A C 1
ATOM 935 O O . GLY A 1 125 ? -18.256 2.837 -5.541 1.00 80.75 125 GLY A O 1
ATOM 936 N N . ASP A 1 126 ? -17.862 0.648 -5.920 1.00 87.00 126 ASP A N 1
ATOM 937 C CA . ASP A 1 126 ? -17.482 0.294 -4.553 1.00 87.00 126 ASP A CA 1
ATOM 938 C C . ASP A 1 126 ? -16.069 0.803 -4.198 1.00 87.00 126 ASP A C 1
ATOM 940 O O . ASP A 1 126 ? -15.287 1.180 -5.081 1.00 87.00 126 ASP A O 1
ATOM 944 N N . ASP A 1 127 ? -15.730 0.825 -2.904 1.00 90.44 127 ASP A N 1
ATOM 945 C CA . ASP A 1 127 ? -14.343 1.056 -2.480 1.00 90.44 127 ASP A CA 1
ATOM 946 C C . ASP A 1 127 ? -13.437 -0.143 -2.824 1.00 90.44 127 ASP A C 1
ATOM 948 O O . ASP A 1 127 ? -13.890 -1.195 -3.277 1.00 90.44 127 ASP A O 1
ATOM 952 N N . VAL A 1 128 ? -12.128 0.009 -2.612 1.00 92.75 128 VAL A N 1
ATOM 953 C CA . VAL A 1 128 ? -11.124 -1.018 -2.945 1.00 92.75 128 VAL A CA 1
ATOM 954 C C . VAL A 1 128 ? -11.390 -2.341 -2.217 1.00 92.75 128 VAL A C 1
ATOM 956 O O . VAL A 1 128 ? -11.177 -3.414 -2.788 1.00 92.75 128 VAL A O 1
ATOM 959 N N . PHE A 1 129 ? -11.860 -2.265 -0.972 1.00 94.88 129 PHE A N 1
ATOM 960 C CA . PHE A 1 129 ? -12.328 -3.392 -0.179 1.00 94.88 129 PHE A CA 1
ATOM 961 C C . PHE A 1 129 ? -13.734 -3.101 0.340 1.00 94.88 129 PHE A C 1
ATOM 963 O O . PHE A 1 129 ? -13.942 -2.162 1.102 1.00 94.88 129 PHE A O 1
ATOM 970 N N . VAL A 1 130 ? -14.701 -3.942 -0.020 1.00 94.81 130 VAL A N 1
ATOM 971 C CA . VAL A 1 130 ? -16.090 -3.809 0.459 1.00 94.81 130 VAL A CA 1
ATOM 972 C C . VAL A 1 130 ? -16.268 -4.384 1.866 1.00 94.81 130 VAL A C 1
ATOM 974 O O . VAL A 1 130 ? -17.141 -3.956 2.614 1.00 94.81 130 VAL A O 1
ATOM 977 N N . SER A 1 131 ? -15.441 -5.361 2.246 1.00 95.69 131 SER A N 1
ATOM 978 C CA . SER A 1 131 ? -15.527 -6.061 3.529 1.00 95.69 131 SER A CA 1
ATOM 979 C C . SER A 1 131 ? -14.142 -6.333 4.108 1.00 95.69 131 SER A C 1
ATOM 981 O O . SER A 1 131 ? -13.170 -6.510 3.373 1.00 95.69 131 SER A O 1
ATOM 983 N N . ARG A 1 132 ? -14.087 -6.452 5.440 1.00 96.81 132 ARG A N 1
ATOM 984 C CA . ARG A 1 132 ? -12.915 -6.929 6.187 1.00 96.81 132 ARG A CA 1
ATOM 985 C C . ARG A 1 132 ? -12.591 -8.408 5.916 1.00 96.81 132 ARG A C 1
ATOM 987 O O . ARG A 1 132 ? -11.498 -8.859 6.239 1.00 96.81 132 ARG A O 1
ATOM 994 N N . ASP A 1 133 ? -13.517 -9.150 5.307 1.00 95.75 133 ASP A N 1
ATOM 995 C CA . ASP A 1 133 ? -13.310 -10.546 4.904 1.00 95.75 133 ASP A CA 1
ATOM 996 C C . ASP A 1 133 ? -12.541 -10.693 3.582 1.00 95.75 133 ASP A C 1
ATOM 998 O O . ASP A 1 133 ? -12.174 -11.812 3.217 1.00 95.75 133 ASP A O 1
ATOM 1002 N N . ASP A 1 134 ? -12.296 -9.596 2.852 1.00 94.50 134 ASP A N 1
ATOM 1003 C CA . ASP A 1 134 ? -11.535 -9.647 1.603 1.00 94.50 134 ASP A CA 1
ATOM 1004 C C . ASP A 1 134 ? -10.113 -10.190 1.859 1.00 94.50 134 ASP A C 1
ATOM 1006 O O . ASP A 1 134 ? -9.416 -9.679 2.741 1.00 94.50 134 ASP A O 1
ATOM 1010 N N . PRO A 1 135 ? -9.641 -11.197 1.100 1.00 91.75 135 PRO A N 1
ATOM 1011 C CA . PRO A 1 135 ? -8.320 -11.783 1.319 1.00 91.75 135 PRO A CA 1
ATOM 1012 C C . PRO A 1 135 ? -7.182 -10.760 1.258 1.00 91.75 135 PRO A C 1
ATOM 1014 O O . PRO A 1 135 ? -6.292 -10.784 2.103 1.00 91.75 135 PRO A O 1
ATOM 1017 N N . GLY A 1 136 ? -7.238 -9.817 0.314 1.00 91.50 136 GLY A N 1
ATOM 1018 C CA . GLY A 1 136 ? -6.238 -8.763 0.186 1.00 91.50 136 GLY A CA 1
ATOM 1019 C C . GLY A 1 136 ? -6.260 -7.810 1.377 1.00 91.50 136 GLY A C 1
ATOM 1020 O O . GLY A 1 136 ? -5.202 -7.431 1.866 1.00 91.50 136 GLY A O 1
ATOM 1021 N N . TYR A 1 137 ? -7.447 -7.475 1.895 1.00 95.81 137 TYR A N 1
ATOM 1022 C CA . TYR A 1 137 ? -7.567 -6.691 3.127 1.00 95.81 137 TYR A CA 1
ATOM 1023 C C . TYR A 1 137 ? -6.926 -7.420 4.315 1.00 95.81 137 TYR A C 1
ATOM 1025 O O . TYR A 1 137 ? -6.161 -6.822 5.069 1.00 95.81 137 TYR A O 1
ATOM 1033 N N . ARG A 1 138 ? -7.192 -8.724 4.459 1.00 95.88 138 ARG A N 1
ATOM 1034 C CA . ARG A 1 138 ? -6.648 -9.537 5.556 1.00 95.88 138 ARG A CA 1
ATOM 1035 C C . ARG A 1 138 ? -5.126 -9.650 5.505 1.00 95.88 138 ARG A C 1
ATOM 1037 O O . ARG A 1 138 ? -4.514 -9.567 6.560 1.00 95.88 138 ARG A O 1
ATOM 1044 N N . LEU A 1 139 ? -4.522 -9.748 4.317 1.00 94.12 139 LEU A N 1
ATOM 1045 C CA . LEU A 1 139 ? -3.058 -9.721 4.165 1.00 94.12 139 LEU A CA 1
ATOM 1046 C C . LEU A 1 139 ? -2.456 -8.386 4.624 1.00 94.12 139 LEU A C 1
ATOM 1048 O O . LEU A 1 139 ? -1.418 -8.367 5.280 1.00 94.12 139 LEU A O 1
ATOM 1052 N N . LEU A 1 140 ? -3.110 -7.258 4.315 1.00 95.81 140 LEU A N 1
ATOM 1053 C CA . LEU A 1 140 ? -2.658 -5.951 4.800 1.00 95.81 140 LEU A CA 1
ATOM 1054 C C . LEU A 1 140 ? -2.744 -5.858 6.326 1.00 95.81 140 LEU A C 1
ATOM 1056 O O . LEU A 1 140 ? -1.820 -5.350 6.950 1.00 95.81 140 LEU A O 1
ATOM 1060 N N . VAL A 1 141 ? -3.840 -6.336 6.920 1.00 97.12 141 VAL A N 1
ATOM 1061 C CA . VAL A 1 141 ? -4.029 -6.332 8.378 1.00 97.12 141 VAL A CA 1
ATOM 1062 C C . VAL A 1 141 ? -3.009 -7.236 9.070 1.00 97.12 141 VAL A C 1
ATOM 1064 O O . VAL A 1 141 ? -2.312 -6.752 9.955 1.00 97.12 141 VAL A O 1
ATOM 1067 N N . ALA A 1 142 ? -2.844 -8.478 8.609 1.00 95.31 142 ALA A N 1
ATOM 1068 C CA . ALA A 1 142 ? -1.881 -9.423 9.172 1.00 95.31 142 ALA A CA 1
ATOM 1069 C C . ALA A 1 142 ? -0.443 -8.883 9.119 1.00 95.31 142 ALA A C 1
ATOM 1071 O O . ALA A 1 142 ? 0.322 -9.050 10.064 1.00 95.31 142 ALA A O 1
ATOM 1072 N N . TRP A 1 143 ? -0.077 -8.165 8.051 1.00 95.50 143 TRP A N 1
ATOM 1073 C CA . TRP A 1 143 ? 1.225 -7.503 7.966 1.00 95.50 143 TRP A CA 1
ATOM 1074 C C . TRP A 1 143 ? 1.381 -6.334 8.950 1.00 95.50 143 TRP A C 1
ATOM 1076 O O . TRP A 1 143 ? 2.459 -6.140 9.502 1.00 95.50 143 TRP A O 1
ATOM 1086 N N . ILE A 1 144 ? 0.323 -5.553 9.194 1.00 96.50 144 ILE A N 1
ATOM 1087 C CA . ILE A 1 144 ? 0.340 -4.458 10.183 1.00 96.50 144 ILE A CA 1
ATOM 1088 C C . ILE A 1 144 ? 0.432 -5.005 11.615 1.00 96.50 144 ILE A C 1
ATOM 1090 O O . ILE A 1 144 ? 1.050 -4.372 12.469 1.00 96.50 144 ILE A O 1
ATOM 1094 N N . GLU A 1 145 ? -0.185 -6.156 11.876 1.00 95.12 145 GLU A N 1
ATOM 1095 C CA . GLU A 1 145 ? -0.160 -6.844 13.173 1.00 95.12 145 GLU A CA 1
ATOM 1096 C C . GLU A 1 145 ? 1.120 -7.666 13.398 1.00 95.12 145 GLU A C 1
ATOM 1098 O O . GLU A 1 145 ? 1.302 -8.204 14.486 1.00 95.12 145 GLU A O 1
ATOM 1103 N N . ASP A 1 146 ? 2.019 -7.716 12.405 1.00 88.69 146 ASP A N 1
ATOM 1104 C CA . ASP A 1 146 ? 3.242 -8.537 12.411 1.00 88.69 146 ASP A CA 1
ATOM 1105 C C . ASP A 1 146 ? 2.949 -10.047 12.563 1.00 88.69 146 ASP A C 1
ATOM 1107 O O . ASP A 1 146 ? 3.733 -10.819 13.110 1.00 88.69 146 ASP A O 1
ATOM 1111 N N . GLU A 1 147 ? 1.779 -10.480 12.081 1.00 85.62 147 GLU A N 1
ATOM 1112 C CA . GLU A 1 147 ? 1.334 -11.880 12.077 1.00 85.62 147 GLU A CA 1
ATOM 1113 C C . GLU A 1 147 ? 1.604 -12.576 10.731 1.00 85.62 147 GLU A C 1
ATOM 1115 O O . GLU A 1 147 ? 1.648 -13.808 10.647 1.00 85.62 147 GLU A O 1
ATOM 1120 N N . GLU A 1 148 ? 1.809 -11.797 9.669 1.00 77.88 148 GLU A N 1
ATOM 1121 C CA . GLU A 1 148 ? 2.107 -12.306 8.332 1.00 77.88 148 GLU A CA 1
ATOM 1122 C C . GLU A 1 148 ? 3.579 -12.710 8.210 1.00 77.88 148 GLU A C 1
ATOM 1124 O O . GLU A 1 148 ? 4.480 -11.894 8.395 1.00 77.88 148 GLU A O 1
ATOM 1129 N N . HIS A 1 149 ? 3.817 -13.957 7.812 1.00 74.88 149 HIS A N 1
ATOM 1130 C CA . HIS A 1 149 ? 5.149 -14.474 7.518 1.00 74.88 149 HIS A CA 1
ATOM 1131 C C . HIS A 1 149 ? 5.249 -14.772 6.019 1.00 74.88 149 HIS A C 1
ATOM 1133 O O . HIS A 1 149 ? 4.289 -15.292 5.445 1.00 74.88 149 HIS A O 1
ATOM 1139 N N . PRO A 1 150 ? 6.384 -14.478 5.360 1.00 70.38 150 PRO A N 1
ATOM 1140 C CA . PRO A 1 150 ? 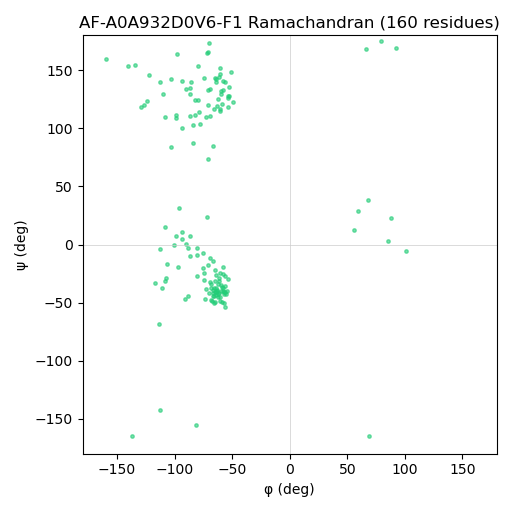6.541 -14.798 3.948 1.00 70.38 150 PRO A CA 1
ATOM 1141 C C . PRO A 1 150 ? 6.388 -16.317 3.741 1.00 70.38 150 PRO A C 1
ATOM 1143 O O . PRO A 1 150 ? 7.022 -17.084 4.468 1.00 70.38 150 PRO A O 1
ATOM 1146 N N . PRO A 1 151 ? 5.581 -16.778 2.767 1.00 68.56 151 PRO A N 1
ATOM 1147 C CA . PRO A 1 151 ? 5.517 -18.198 2.453 1.00 68.56 151 PRO A CA 1
ATOM 1148 C C . PRO A 1 151 ? 6.890 -18.711 1.990 1.00 68.56 151 PRO A C 1
ATOM 1150 O O . PRO A 1 151 ? 7.622 -18.001 1.296 1.00 68.56 151 PRO A O 1
ATOM 1153 N N . ASP A 1 152 ? 7.228 -19.952 2.361 1.00 69.88 152 ASP A N 1
ATOM 1154 C CA . ASP A 1 152 ? 8.539 -20.575 2.092 1.00 69.88 152 ASP A CA 1
ATOM 1155 C C . ASP A 1 152 ? 8.892 -20.639 0.592 1.00 69.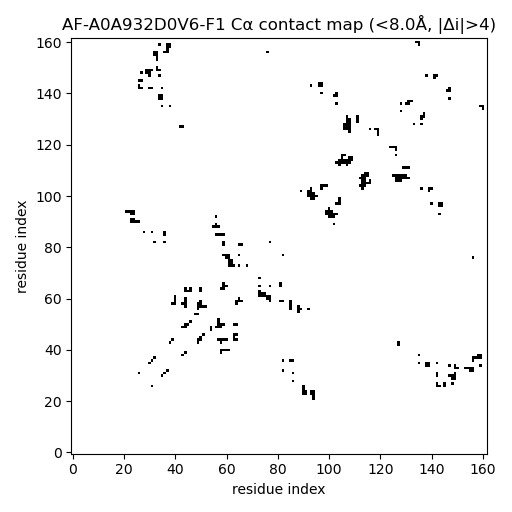88 152 ASP A C 1
ATOM 1157 O O . ASP A 1 152 ? 10.065 -20.686 0.218 1.00 69.88 152 ASP A O 1
ATOM 1161 N N . ASP A 1 153 ? 7.879 -20.646 -0.274 1.00 70.62 153 ASP A N 1
ATOM 1162 C CA . ASP A 1 153 ? 7.981 -20.708 -1.731 1.00 70.62 153 ASP A CA 1
ATOM 1163 C C . ASP A 1 153 ? 7.622 -19.385 -2.420 1.00 70.62 153 ASP A C 1
ATOM 1165 O O . ASP A 1 153 ? 7.420 -19.354 -3.636 1.00 70.62 153 ASP A O 1
ATOM 1169 N N . CYS A 1 154 ? 7.567 -18.285 -1.663 1.00 70.56 154 CYS A N 1
ATOM 1170 C CA . CYS A 1 154 ? 7.246 -16.980 -2.211 1.00 70.56 154 CYS A CA 1
ATOM 1171 C C . CYS A 1 154 ? 8.161 -16.625 -3.388 1.00 70.56 154 CYS A C 1
ATOM 1173 O O . CYS A 1 154 ? 9.373 -16.428 -3.240 1.00 70.56 154 CYS A O 1
ATOM 1175 N N . VAL A 1 155 ? 7.540 -16.436 -4.550 1.00 59.66 155 VAL A N 1
ATOM 1176 C CA . VAL A 1 155 ? 8.135 -15.707 -5.662 1.00 59.66 155 VAL A CA 1
ATOM 1177 C C . VAL A 1 155 ? 7.555 -14.296 -5.608 1.00 59.66 155 VAL A C 1
ATO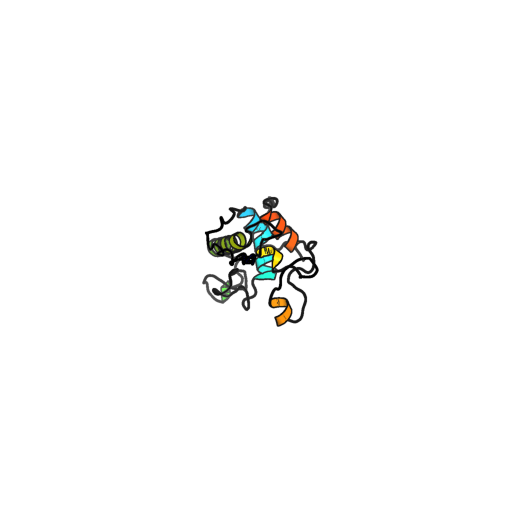M 1179 O O . VAL A 1 155 ? 6.355 -14.122 -5.831 1.00 59.66 155 VAL A O 1
ATOM 1182 N N . PRO A 1 156 ? 8.365 -13.268 -5.288 1.00 57.44 156 PRO A N 1
ATOM 1183 C CA . PRO A 1 156 ? 7.892 -11.894 -5.291 1.00 57.44 156 PRO A CA 1
ATOM 1184 C C . PRO A 1 156 ? 7.240 -11.600 -6.641 1.00 57.44 156 PRO A C 1
ATOM 1186 O O . PRO A 1 156 ? 7.888 -11.803 -7.665 1.00 57.44 156 PRO A O 1
ATOM 1189 N N . THR A 1 157 ? 6.009 -11.081 -6.622 1.00 54.16 157 THR A N 1
ATOM 1190 C CA . THR A 1 157 ? 5.199 -10.580 -7.758 1.00 54.16 157 THR A CA 1
ATOM 1191 C C . THR A 1 157 ? 4.094 -11.460 -8.346 1.00 54.16 157 THR A C 1
ATOM 1193 O O . THR A 1 157 ? 3.307 -10.914 -9.121 1.00 54.16 157 THR A O 1
ATOM 1196 N N . ASP A 1 158 ? 3.923 -12.713 -7.924 1.00 52.09 158 ASP A N 1
ATOM 1197 C CA . ASP A 1 158 ? 2.724 -13.475 -8.303 1.00 52.09 158 ASP A CA 1
ATOM 1198 C C . ASP A 1 158 ? 1.567 -13.197 -7.320 1.00 52.09 158 ASP A C 1
ATOM 1200 O O . ASP A 1 158 ? 1.740 -13.191 -6.102 1.00 52.09 158 ASP A O 1
ATOM 1204 N N . GLU A 1 159 ? 0.385 -12.856 -7.848 1.00 52.06 159 GLU A N 1
ATOM 1205 C CA . GLU A 1 159 ? -0.782 -12.439 -7.055 1.00 52.06 159 GLU A CA 1
ATOM 1206 C C . GLU A 1 159 ? -1.319 -13.544 -6.134 1.00 52.06 159 GLU A C 1
ATOM 1208 O O . GLU A 1 159 ? -1.492 -14.688 -6.552 1.00 52.06 159 GLU A O 1
ATOM 1213 N N . VAL A 1 160 ? -1.754 -13.156 -4.930 1.00 42.31 160 VAL A N 1
ATOM 1214 C CA . VAL A 1 160 ? -2.670 -13.955 -4.102 1.00 42.31 160 VAL A CA 1
ATOM 1215 C C . VAL A 1 160 ? -4.091 -13.354 -4.177 1.00 42.31 160 VAL A C 1
ATOM 1217 O O . VAL A 1 160 ? -4.490 -12.573 -3.319 1.00 42.31 160 VAL A O 1
ATOM 1220 N N . GLY A 1 161 ? -4.828 -13.731 -5.238 1.00 35.50 161 GLY A N 1
ATOM 1221 C CA . GLY A 1 161 ? -6.306 -13.765 -5.407 1.00 35.50 161 GLY A CA 1
ATOM 1222 C C . GLY A 1 161 ? -7.159 -12.469 -5.431 1.00 35.50 161 GLY A C 1
ATOM 1223 O O . GLY A 1 161 ? -6.749 -11.418 -4.932 1.00 35.50 161 GLY A O 1
ATOM 1224 N N . PRO A 1 162 ? -8.450 -12.576 -5.836 1.00 39.50 162 PRO A N 1
ATOM 1225 C CA . PRO A 1 162 ? -8.945 -13.064 -7.137 1.00 39.50 162 PRO A CA 1
ATOM 1226 C C . PRO A 1 162 ? -8.553 -12.178 -8.340 1.00 39.50 162 PRO A C 1
ATOM 1228 O O . PRO A 1 162 ? -8.196 -10.991 -8.150 1.00 39.50 162 PRO A O 1
#

Mean predicted aligned error: 8.51 Å

pLDDT: mean 85.45, std 14.63, range [35.5, 97.75]

Radius of gyration: 21.07 Å; Cα contacts (8 Å, |Δi|>4): 214; chains: 1; bounding box: 40×64×74 Å

Secondary structure (DSSP, 8-state):
------------PPPP---PPPPPP---HHHIIIIIHHHHHHHT--HHHHT-TTSS---B-TTSB-SS--GGGTTSPPPHHHHHHHHHHHHHTSTT-TTT-HHHHTTB-GGGT----HHHHHHTS--SBS-TT-HHHHHHHHHHTT-----TT--TT-----